Protein AF-A0A7J6WFU8-F1 (afdb_monomer)

Foldseek 3Di:
DVVVQVVDDDDPVRNVVVVVVVVVVVVVVVVVVVVVVVVVCVVVDQDDVNVVCVPVPPPPPDPDDPDPDDD

Organism: Thalictrum thalictroides (NCBI:txid46969)

Radius of gyration: 29.9 Å; Cα contacts (8 Å, |Δi|>4): 12; chains: 1; bounding box: 72×21×71 Å

Nearest PDB structures (foldseek):
  2h21-assembly1_A  TM=9.192E-01  e=1.913E-04  Pisum sativum

Mean predicted aligned error: 10.03 Å

Structure (mmCIF, N/CA/C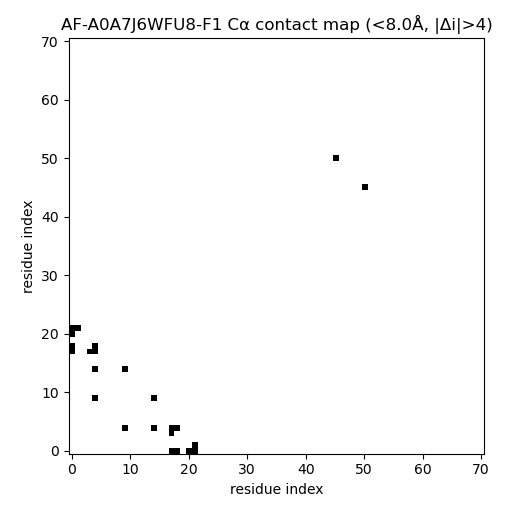/O backbone):
data_AF-A0A7J6WFU8-F1
#
_entry.id   AF-A0A7J6WFU8-F1
#
loop_
_atom_site.group_PDB
_atom_site.id
_atom_site.type_symbol
_atom_site.label_atom_id
_atom_site.label_alt_id
_atom_site.label_comp_id
_atom_site.label_asym_id
_atom_site.label_entity_id
_atom_site.label_seq_id
_atom_site.pdbx_PDB_ins_code
_atom_site.Cartn_x
_atom_site.Cartn_y
_atom_site.Cartn_z
_atom_site.occupancy
_atom_site.B_iso_or_equiv
_atom_site.auth_seq_id
_atom_site.auth_comp_id
_atom_site.auth_asym_id
_atom_site.auth_atom_id
_atom_site.pdbx_PDB_model_num
ATOM 1 N N . ASP A 1 1 ? -18.506 -3.378 13.265 1.00 83.50 1 ASP A N 1
ATOM 2 C CA . ASP A 1 1 ? -17.796 -2.922 14.477 1.00 83.50 1 ASP A CA 1
ATOM 3 C C . ASP A 1 1 ? -18.232 -1.533 14.910 1.00 83.50 1 ASP A C 1
ATOM 5 O O . ASP A 1 1 ? -18.554 -1.376 16.075 1.00 83.50 1 ASP A O 1
ATOM 9 N N . GLU A 1 2 ? -18.380 -0.576 13.992 1.00 85.06 2 GLU A N 1
ATOM 10 C CA . GLU A 1 2 ? -18.902 0.768 14.311 1.00 85.06 2 GLU A CA 1
ATOM 11 C C . GLU A 1 2 ? -20.283 0.740 14.981 1.00 85.06 2 GLU A C 1
ATOM 13 O O . GLU A 1 2 ? -20.434 1.284 16.067 1.00 85.06 2 GLU A O 1
ATOM 18 N N . LYS A 1 3 ? -21.238 -0.041 14.456 1.00 86.31 3 LYS A N 1
ATOM 19 C CA . LYS A 1 3 ? -22.555 -0.242 15.099 1.00 86.31 3 LYS A CA 1
ATOM 20 C C . LYS A 1 3 ? -22.489 -0.783 16.540 1.00 86.31 3 LYS A C 1
ATOM 22 O O . LYS A 1 3 ? -23.402 -0.546 17.321 1.00 86.31 3 LYS A O 1
ATOM 27 N N . LEU A 1 4 ? -21.436 -1.532 16.893 1.00 83.38 4 LEU A N 1
ATOM 28 C CA . LEU A 1 4 ? -21.234 -2.037 18.262 1.00 83.38 4 LEU A CA 1
ATOM 29 C C . LEU A 1 4 ? -20.652 -0.960 19.186 1.00 83.38 4 LEU A C 1
ATOM 31 O O . LEU A 1 4 ? -20.926 -0.986 20.379 1.00 83.38 4 LEU A O 1
ATOM 35 N N . LEU A 1 5 ? -19.868 -0.025 18.642 1.00 85.06 5 LEU A N 1
ATOM 36 C CA . LEU A 1 5 ? -19.361 1.138 19.374 1.00 85.06 5 LEU A CA 1
ATOM 37 C C . LEU A 1 5 ? -20.456 2.202 19.560 1.00 85.06 5 LEU A C 1
ATOM 39 O O . LEU A 1 5 ? -20.536 2.804 20.625 1.00 85.06 5 LEU A O 1
ATOM 43 N N . GLU A 1 6 ? -21.326 2.392 18.563 1.00 85.62 6 GLU A N 1
ATOM 44 C CA . GLU A 1 6 ? -22.463 3.326 18.609 1.00 85.62 6 GLU A CA 1
ATOM 45 C C . GLU A 1 6 ? -23.558 2.899 19.592 1.00 85.62 6 GLU A C 1
ATOM 47 O O . GLU A 1 6 ? -24.180 3.748 20.225 1.00 85.62 6 GLU A O 1
ATOM 52 N N . GLY A 1 7 ? -23.791 1.589 19.738 1.00 82.25 7 GLY A N 1
ATOM 53 C CA . GLY A 1 7 ? -24.829 1.053 20.624 1.00 82.25 7 GLY A CA 1
ATOM 54 C C . GLY A 1 7 ? -24.600 1.332 22.114 1.00 82.25 7 GLY A C 1
ATOM 55 O O . GLY A 1 7 ? -25.550 1.249 22.890 1.00 82.25 7 GLY A O 1
ATOM 56 N N . GLY A 1 8 ? -23.369 1.688 22.509 1.00 73.31 8 GLY A N 1
ATOM 57 C CA . GLY A 1 8 ? -22.977 1.894 23.903 1.00 73.31 8 GLY A CA 1
ATOM 58 C C . GLY A 1 8 ? -23.119 0.630 24.762 1.00 73.31 8 GLY A C 1
ATOM 59 O O . GLY A 1 8 ? -23.711 -0.362 24.349 1.00 73.31 8 GLY A O 1
ATOM 60 N N . ASN A 1 9 ? -22.595 0.664 25.992 1.00 81.88 9 ASN A N 1
ATOM 61 C CA . ASN A 1 9 ? -22.717 -0.422 26.984 1.00 81.88 9 ASN A CA 1
ATOM 62 C C . ASN A 1 9 ? -21.759 -1.626 26.799 1.00 81.88 9 ASN A C 1
ATOM 64 O O . ASN A 1 9 ? -22.134 -2.781 27.009 1.00 81.88 9 ASN A O 1
ATOM 68 N N . LEU A 1 10 ? -20.501 -1.362 26.428 1.00 87.38 10 LEU A N 1
ATOM 69 C CA . LEU A 1 10 ? -19.436 -2.371 26.396 1.00 87.38 10 LEU A CA 1
ATOM 70 C C . LEU A 1 10 ? -18.607 -2.323 27.684 1.00 87.38 10 LEU A C 1
ATOM 72 O O . LEU A 1 10 ? -18.330 -1.251 28.216 1.00 87.38 10 LEU A O 1
ATOM 76 N N . ASP A 1 11 ? -18.168 -3.490 28.158 1.00 93.19 11 ASP A N 1
ATOM 77 C CA . ASP A 1 11 ? -17.113 -3.565 29.172 1.00 93.19 11 ASP A CA 1
ATOM 78 C C . ASP A 1 11 ? -15.840 -2.857 28.657 1.00 93.19 11 ASP A C 1
ATOM 80 O O . ASP A 1 11 ? -15.531 -2.985 27.467 1.00 93.19 11 ASP A O 1
ATOM 84 N N . PRO A 1 12 ? -15.060 -2.157 29.503 1.00 92.19 12 PRO A N 1
ATOM 85 C CA . PRO A 1 12 ? -13.887 -1.407 29.054 1.00 92.19 12 PRO A CA 1
ATOM 86 C C . PRO A 1 12 ? -12.882 -2.231 28.236 1.00 92.19 12 PRO A C 1
ATOM 88 O O . PRO A 1 12 ? -12.308 -1.730 27.269 1.00 92.19 12 PRO A O 1
ATOM 91 N N . ARG A 1 13 ? -12.668 -3.513 28.570 1.00 94.31 13 ARG A N 1
ATOM 92 C CA . ARG A 1 13 ? -11.759 -4.377 27.794 1.00 94.31 13 ARG A CA 1
ATOM 93 C C . ARG A 1 13 ? -12.364 -4.770 26.454 1.00 94.31 13 ARG A C 1
ATOM 95 O O . ARG A 1 13 ? -11.646 -4.873 25.458 1.00 94.31 13 ARG A O 1
ATOM 102 N N . LEU A 1 14 ? -13.678 -4.981 26.429 1.00 92.44 14 LEU A N 1
ATOM 103 C CA . LEU A 1 14 ? -14.409 -5.284 25.208 1.00 92.44 14 LEU A CA 1
ATOM 104 C C . LEU A 1 14 ? -14.422 -4.076 24.267 1.00 92.44 14 LEU A C 1
ATOM 106 O O . LEU A 1 14 ? -14.206 -4.245 23.071 1.00 92.44 14 LEU A O 1
ATOM 110 N N . GLU A 1 15 ? -14.593 -2.864 24.790 1.00 92.94 15 GLU A N 1
ATOM 111 C CA . GLU A 1 15 ? -14.518 -1.634 24.002 1.00 92.94 15 GLU A CA 1
ATOM 112 C C . GLU A 1 15 ? -13.147 -1.480 23.329 1.00 92.94 15 GLU A C 1
ATOM 114 O O . GLU A 1 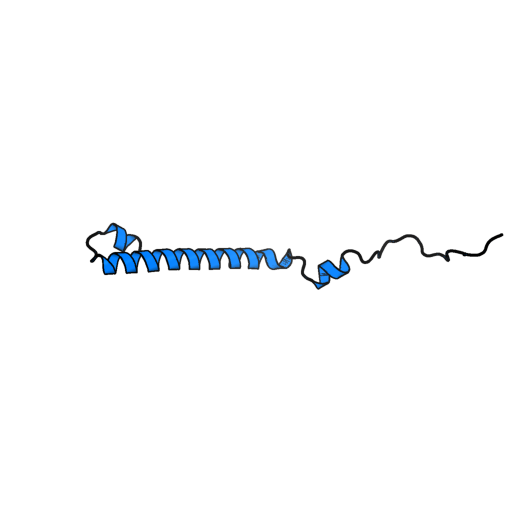15 ? -13.077 -1.230 22.123 1.00 92.94 15 GLU A O 1
ATOM 119 N N . VAL A 1 16 ? -12.056 -1.708 24.071 1.00 93.31 16 VAL A N 1
ATOM 120 C CA . VAL A 1 16 ? -10.695 -1.695 23.513 1.00 93.31 16 VAL A CA 1
ATOM 121 C C . VAL 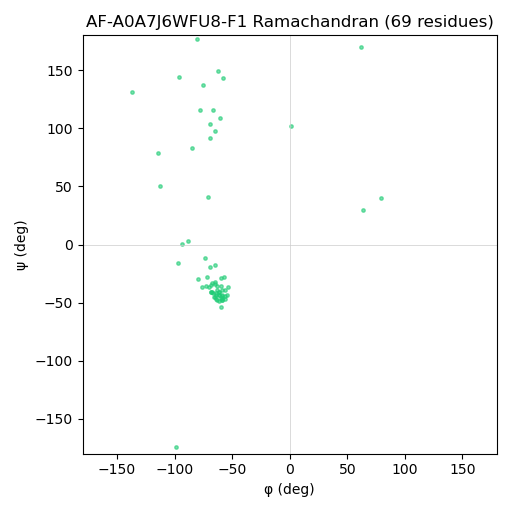A 1 16 ? -10.559 -2.727 22.393 1.00 93.31 16 VAL A C 1
ATOM 123 O O . VAL A 1 16 ? -10.106 -2.382 21.304 1.00 93.31 16 VAL A O 1
ATOM 126 N N . ALA A 1 17 ? -11.005 -3.967 22.607 1.00 94.50 17 ALA A N 1
ATOM 127 C CA . ALA A 1 17 ? -10.929 -5.015 21.589 1.00 94.50 17 ALA A CA 1
ATOM 128 C C . ALA A 1 17 ? -11.734 -4.671 20.320 1.00 94.50 17 ALA A C 1
ATOM 130 O O . ALA A 1 17 ? -11.274 -4.911 19.202 1.00 94.50 17 ALA A O 1
ATOM 131 N N . VAL A 1 18 ? -12.928 -4.089 20.478 1.00 93.88 18 VAL A N 1
ATOM 132 C CA . VAL A 1 18 ? -13.781 -3.676 19.353 1.00 93.88 18 VAL A CA 1
ATOM 133 C C . VAL A 1 18 ? -13.158 -2.502 18.593 1.00 93.88 18 VAL A C 1
ATOM 135 O O . VAL A 1 18 ? -13.172 -2.513 17.362 1.00 93.88 18 VAL A O 1
ATOM 138 N N . ARG A 1 19 ? -12.567 -1.521 19.286 1.00 93.75 19 ARG A N 1
ATOM 139 C CA . ARG A 1 19 ? -11.864 -0.400 18.640 1.00 93.75 19 ARG A CA 1
ATOM 140 C C . ARG A 1 19 ? -10.626 -0.859 17.880 1.00 93.75 19 ARG A C 1
ATOM 142 O O . ARG A 1 19 ? -10.445 -0.446 16.738 1.00 93.75 19 ARG A O 1
ATOM 149 N N . VAL A 1 20 ? -9.810 -1.727 18.480 1.00 95.94 20 VAL A N 1
ATOM 150 C CA . VAL A 1 20 ? -8.599 -2.264 17.841 1.00 95.94 20 VAL A CA 1
ATOM 151 C C . VAL A 1 20 ? -8.964 -2.999 16.557 1.00 95.94 20 VAL A C 1
ATOM 153 O O . VAL A 1 20 ? -8.496 -2.613 15.489 1.00 95.94 20 VAL A O 1
ATOM 156 N N . ARG A 1 21 ? -9.889 -3.968 16.6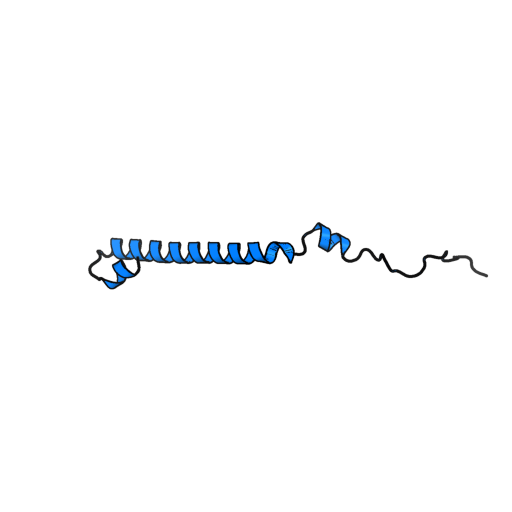14 1.00 95.25 21 ARG A N 1
ATOM 157 C CA . ARG A 1 21 ? -10.267 -4.725 15.410 1.00 95.25 21 ARG A CA 1
ATOM 158 C C . ARG A 1 21 ? -10.937 -3.857 14.339 1.00 95.25 21 ARG A C 1
ATOM 160 O O . ARG A 1 21 ? -10.792 -4.145 13.157 1.00 95.25 21 ARG A O 1
ATOM 167 N N . ALA A 1 22 ? -11.681 -2.818 14.730 1.00 95.69 22 ALA A N 1
ATOM 168 C CA . ALA A 1 22 ? -12.280 -1.880 13.780 1.00 95.69 22 ALA A CA 1
ATOM 169 C C . ALA A 1 22 ? -11.201 -1.082 13.035 1.00 95.69 22 ALA A C 1
ATOM 171 O O . ALA A 1 22 ? -11.255 -0.960 11.813 1.00 95.69 22 ALA A O 1
ATOM 172 N N . GLY A 1 23 ? -10.205 -0.582 13.773 1.00 95.75 23 GLY A N 1
ATOM 173 C CA . GLY A 1 23 ? -9.062 0.123 13.203 1.00 95.75 23 GLY A CA 1
ATOM 174 C C . GLY A 1 23 ? -8.233 -0.770 12.284 1.00 95.75 23 GLY A C 1
ATOM 175 O O . GLY A 1 23 ? -7.960 -0.387 11.151 1.00 95.75 23 GLY A O 1
ATOM 176 N N . GLU A 1 24 ? -7.894 -1.980 12.730 1.00 96.88 24 GLU A N 1
ATOM 177 C CA . GLU A 1 24 ? -7.122 -2.942 11.935 1.00 96.88 24 GLU A CA 1
ATOM 178 C C . GLU A 1 24 ? -7.822 -3.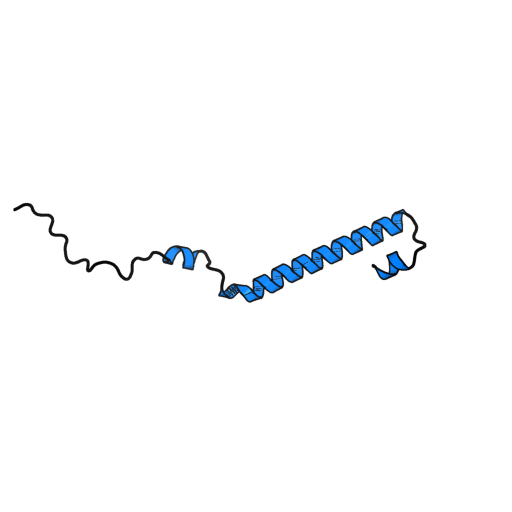297 10.622 1.00 96.88 24 GLU A C 1
ATOM 180 O O . GLU A 1 24 ? -7.194 -3.239 9.567 1.00 96.88 24 GLU A O 1
ATOM 185 N N . LYS A 1 25 ? -9.130 -3.590 10.653 1.00 96.94 25 LYS A N 1
ATOM 186 C CA . LYS A 1 25 ? -9.903 -3.867 9.431 1.00 96.94 25 LYS A CA 1
ATOM 187 C C . LYS A 1 25 ? -9.870 -2.700 8.456 1.00 96.94 25 LYS A C 1
ATOM 189 O O . LYS A 1 25 ? -9.641 -2.916 7.274 1.00 96.94 25 LYS A O 1
ATOM 194 N N . LYS A 1 26 ? -10.027 -1.473 8.955 1.00 96.81 26 LYS A N 1
ATOM 195 C CA . LYS A 1 26 ? -9.979 -0.270 8.119 1.00 96.81 26 LYS A CA 1
ATOM 196 C C . LYS A 1 26 ? -8.623 -0.103 7.431 1.00 96.81 26 LYS A C 1
ATOM 198 O O . LYS A 1 26 ? -8.572 0.254 6.259 1.00 96.81 26 LYS A O 1
ATOM 203 N N . ILE A 1 27 ? -7.529 -0.382 8.140 1.00 97.81 27 ILE A N 1
ATOM 204 C CA . ILE A 1 27 ? -6.183 -0.344 7.556 1.00 97.81 27 ILE A CA 1
ATOM 205 C C . ILE A 1 27 ? -5.988 -1.476 6.543 1.00 97.81 27 ILE A C 1
ATOM 207 O O . ILE A 1 27 ? -5.429 -1.234 5.479 1.00 97.81 27 ILE A O 1
ATOM 211 N N . LEU A 1 28 ? -6.469 -2.689 6.824 1.00 98.19 28 LEU A N 1
ATOM 212 C CA . LEU A 1 28 ? -6.395 -3.804 5.875 1.00 98.19 28 LEU A CA 1
ATOM 213 C C . LEU A 1 28 ? -7.167 -3.512 4.582 1.00 98.19 28 LEU A C 1
ATOM 215 O O . LEU A 1 28 ? -6.639 -3.749 3.500 1.00 98.19 28 LEU A O 1
ATOM 219 N N . GLU A 1 29 ? -8.371 -2.948 4.684 1.00 97.62 29 GLU A N 1
ATOM 220 C CA . GLU A 1 29 ? -9.163 -2.515 3.525 1.00 97.62 29 GLU A CA 1
ATOM 221 C C . GLU A 1 29 ? -8.457 -1.403 2.73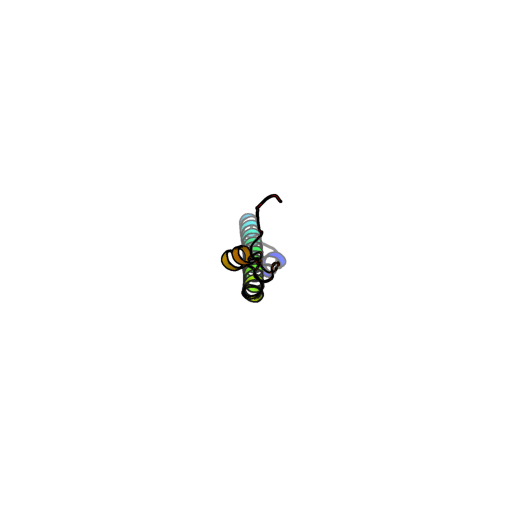9 1.00 97.62 29 GLU A C 1
ATOM 223 O O . GLU A 1 29 ? -8.453 -1.416 1.510 1.00 97.62 29 GLU A O 1
ATOM 228 N N . GLN A 1 30 ? -7.806 -0.463 3.430 1.00 97.88 30 GLN A N 1
ATOM 229 C CA . GLN A 1 30 ? -7.010 0.575 2.779 1.00 97.88 30 GLN A CA 1
ATOM 230 C C . GLN A 1 30 ? -5.804 -0.011 2.029 1.00 97.88 30 GLN A C 1
ATOM 232 O O . GLN A 1 30 ? -5.522 0.412 0.910 1.00 97.88 30 GLN A O 1
ATOM 237 N N . ILE A 1 31 ? -5.092 -0.968 2.630 1.00 97.81 31 ILE A N 1
ATOM 238 C CA . ILE A 1 31 ? -3.963 -1.653 1.990 1.00 97.81 31 ILE A CA 1
ATOM 239 C C . ILE A 1 31 ? -4.447 -2.390 0.739 1.00 97.81 31 ILE A C 1
ATOM 241 O O . ILE A 1 31 ? -3.863 -2.209 -0.325 1.00 97.81 31 ILE A O 1
ATOM 245 N N . ASP A 1 32 ? -5.528 -3.162 0.848 1.00 97.88 32 ASP A N 1
ATOM 246 C CA . ASP A 1 32 ? -6.131 -3.867 -0.288 1.00 97.88 32 ASP A CA 1
ATOM 247 C C . ASP A 1 32 ? -6.511 -2.900 -1.422 1.00 97.88 32 ASP A C 1
ATOM 249 O O . ASP A 1 32 ? -6.171 -3.143 -2.577 1.00 97.88 32 ASP A O 1
ATOM 253 N N . GLY A 1 33 ? -7.122 -1.756 -1.093 1.00 97.50 33 GLY A N 1
ATOM 254 C CA . GLY A 1 33 ? -7.428 -0.705 -2.066 1.00 97.50 33 GLY A CA 1
ATOM 255 C C . GLY A 1 33 ? -6.187 -0.166 -2.782 1.00 97.50 33 GLY A C 1
ATOM 256 O O . GLY A 1 33 ? -6.163 -0.116 -4.008 1.00 97.50 33 GLY A O 1
ATOM 257 N N . ILE A 1 34 ? -5.121 0.153 -2.039 1.00 96.88 34 ILE A N 1
ATOM 258 C CA . ILE A 1 34 ? -3.855 0.633 -2.620 1.00 96.88 34 ILE A CA 1
ATOM 259 C C . ILE A 1 34 ? -3.273 -0.394 -3.596 1.00 96.88 34 ILE A C 1
ATOM 261 O O . ILE A 1 34 ? -2.800 -0.021 -4.668 1.00 96.88 34 ILE A O 1
ATOM 265 N N . PHE A 1 35 ? -3.275 -1.679 -3.236 1.00 95.81 35 PHE A N 1
ATOM 266 C CA . PHE A 1 35 ? -2.737 -2.716 -4.114 1.00 95.81 35 PHE A CA 1
ATOM 267 C C . PHE A 1 35 ? -3.613 -2.947 -5.346 1.00 95.81 35 PHE A C 1
ATOM 269 O O . PHE A 1 35 ? -3.059 -3.104 -6.428 1.00 95.81 35 PHE A O 1
ATOM 276 N N . LYS A 1 36 ? -4.943 -2.869 -5.230 1.00 96.38 36 LYS A N 1
ATOM 277 C CA . LYS A 1 36 ? -5.848 -2.923 -6.390 1.00 96.38 36 LYS A CA 1
ATOM 278 C C . LYS A 1 36 ? -5.615 -1.775 -7.365 1.00 96.38 36 LYS A C 1
ATOM 280 O O . LYS A 1 36 ? -5.549 -2.004 -8.567 1.00 96.38 36 LYS A O 1
ATOM 285 N N . ASP A 1 37 ? -5.436 -0.558 -6.859 1.00 95.00 37 ASP A N 1
ATOM 286 C CA . ASP A 1 37 ? -5.124 0.594 -7.710 1.00 95.00 37 ASP A CA 1
ATOM 287 C C . ASP A 1 37 ? -3.765 0.403 -8.405 1.00 95.00 37 ASP A C 1
ATOM 289 O O . ASP A 1 37 ? -3.633 0.627 -9.607 1.00 95.00 37 ASP A O 1
ATOM 293 N N . ARG A 1 38 ? -2.762 -0.111 -7.680 1.00 91.81 38 ARG A N 1
ATOM 294 C CA . ARG A 1 38 ? -1.452 -0.462 -8.253 1.00 91.81 38 ARG A CA 1
ATOM 295 C C . ARG A 1 38 ? -1.529 -1.563 -9.305 1.00 91.81 38 ARG A C 1
ATOM 297 O O . ARG A 1 38 ? -0.765 -1.511 -10.263 1.00 91.81 38 ARG A O 1
ATOM 304 N N . GLU A 1 39 ? -2.419 -2.537 -9.137 1.00 92.25 39 GLU A N 1
ATOM 305 C CA . GLU A 1 39 ? -2.655 -3.597 -10.120 1.00 92.25 39 GLU A CA 1
ATOM 306 C C . GLU A 1 39 ? -3.226 -3.054 -11.433 1.00 92.25 39 GLU A C 1
ATOM 308 O O . GLU A 1 39 ? -2.873 -3.551 -12.499 1.00 92.25 39 GLU A O 1
ATOM 313 N N . LEU A 1 40 ? -4.051 -2.005 -11.385 1.00 91.12 40 LEU A N 1
ATOM 314 C CA . LEU A 1 40 ? -4.551 -1.330 -12.588 1.00 91.12 40 LEU A CA 1
ATOM 315 C C . LEU A 1 40 ? -3.463 -0.508 -13.298 1.00 91.12 40 LEU A C 1
ATOM 317 O O . LEU A 1 40 ? -3.521 -0.320 -14.510 1.00 91.12 40 LEU A O 1
ATOM 321 N N . GLU A 1 41 ? -2.469 -0.027 -12.553 1.00 90.44 41 GLU A N 1
ATOM 322 C CA . GLU A 1 41 ? -1.335 0.748 -13.072 1.00 90.44 41 GLU A CA 1
ATOM 323 C C . GLU A 1 41 ? -0.151 -0.125 -13.530 1.00 90.44 41 GLU A C 1
ATOM 325 O O . GLU A 1 41 ? 0.878 0.424 -13.932 1.00 90.44 41 GLU A O 1
ATOM 330 N N . LEU A 1 42 ? -0.256 -1.462 -13.477 1.00 86.81 42 LEU A N 1
ATOM 331 C CA . LEU A 1 42 ? 0.874 -2.366 -13.740 1.00 86.81 42 LEU A CA 1
ATOM 332 C C . LEU A 1 42 ? 1.520 -2.130 -15.113 1.00 86.81 42 LEU A C 1
ATOM 334 O O . LEU A 1 42 ? 2.743 -2.147 -15.229 1.00 86.81 42 LEU A O 1
ATOM 338 N N . ASP A 1 43 ? 0.698 -1.854 -16.126 1.00 85.19 43 ASP A N 1
ATOM 339 C CA . ASP A 1 43 ? 1.138 -1.642 -17.510 1.00 85.19 43 ASP A CA 1
ATOM 340 C C . ASP A 1 43 ? 1.847 -0.290 -17.726 1.00 85.19 43 ASP A C 1
ATOM 342 O O . ASP A 1 43 ? 2.441 -0.058 -18.776 1.00 85.19 43 ASP A O 1
ATOM 346 N N . VAL A 1 44 ? 1.782 0.620 -16.748 1.00 86.38 44 VAL A N 1
ATOM 347 C CA . VAL A 1 44 ? 2.401 1.958 -16.807 1.00 86.38 44 VAL A CA 1
ATOM 348 C C . VAL A 1 44 ? 3.759 1.981 -16.094 1.00 86.38 44 VAL A C 1
ATOM 350 O O . VAL A 1 44 ? 4.548 2.914 -16.263 1.00 86.38 44 VAL A O 1
ATOM 353 N N . LEU A 1 45 ? 4.055 0.975 -15.270 1.00 87.56 45 LEU A N 1
ATOM 354 C CA . LEU A 1 45 ? 5.264 0.957 -14.458 1.00 87.56 45 LEU A CA 1
ATOM 355 C C . LEU A 1 45 ? 6.488 0.562 -15.289 1.00 87.56 45 LEU A C 1
ATOM 357 O O . LEU A 1 45 ? 6.638 -0.581 -15.702 1.00 87.56 45 LEU A O 1
ATOM 361 N N . GLU A 1 46 ? 7.435 1.492 -15.429 1.00 89.25 46 GLU A N 1
ATOM 362 C CA . GLU A 1 46 ? 8.732 1.188 -16.034 1.00 89.25 46 GLU A CA 1
ATOM 363 C C . GLU A 1 46 ? 9.552 0.272 -15.115 1.00 89.25 46 GLU A C 1
ATOM 365 O O . GLU A 1 46 ? 10.153 0.707 -14.118 1.00 89.25 46 GLU A O 1
ATOM 370 N N . TYR A 1 47 ? 9.616 -1.010 -15.460 1.00 89.81 47 TYR A N 1
ATOM 371 C CA . TYR A 1 47 ? 10.416 -1.992 -14.735 1.00 89.81 47 TYR A CA 1
ATOM 372 C C . TYR A 1 47 ? 11.893 -1.943 -15.136 1.00 89.81 47 TYR A C 1
ATOM 374 O O . TYR A 1 47 ? 12.338 -1.177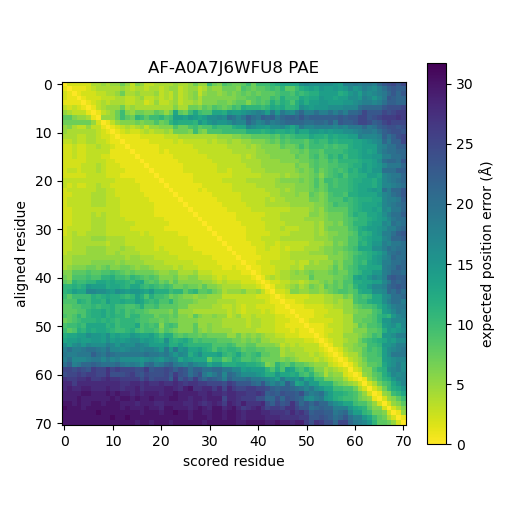 -15.988 1.00 89.81 47 TYR A O 1
ATOM 382 N N . TYR A 1 48 ? 12.706 -2.768 -14.478 1.00 92.56 48 TYR A N 1
ATOM 383 C CA . TYR A 1 48 ? 14.159 -2.730 -14.624 1.00 92.56 48 TYR A CA 1
ATOM 384 C C . TYR A 1 48 ? 14.647 -2.854 -16.078 1.00 92.56 48 TYR A C 1
ATOM 386 O O . TYR A 1 48 ? 15.546 -2.115 -16.474 1.00 92.56 48 TYR A O 1
ATOM 394 N N . GLN A 1 49 ? 14.068 -3.764 -16.870 1.00 88.19 49 GLN A N 1
ATOM 395 C CA . GLN A 1 49 ? 14.510 -3.976 -18.255 1.00 88.19 49 GLN A CA 1
ATOM 396 C C . GLN A 1 49 ? 14.210 -2.764 -19.139 1.00 88.19 49 GLN A C 1
ATOM 398 O O . GLN A 1 49 ? 15.077 -2.344 -19.898 1.00 88.19 49 GLN A O 1
ATOM 403 N N . GLU A 1 50 ? 13.034 -2.155 -18.984 1.00 87.38 50 GLU A N 1
ATOM 404 C CA . GLU A 1 50 ? 12.671 -0.936 -19.712 1.00 87.38 50 GLU A CA 1
ATOM 405 C C . GLU A 1 50 ? 13.583 0.231 -19.329 1.00 87.38 50 GLU A C 1
ATOM 407 O O . GLU A 1 50 ? 14.175 0.864 -20.201 1.00 87.38 50 GLU A O 1
ATOM 412 N N . ARG A 1 51 ? 13.816 0.450 -18.025 1.00 90.88 51 ARG A N 1
ATOM 413 C CA . ARG A 1 51 ? 14.732 1.502 -17.552 1.00 90.88 51 ARG A CA 1
ATOM 414 C C . ARG A 1 51 ? 16.161 1.320 -18.059 1.00 90.88 51 ARG A C 1
ATOM 416 O O . ARG A 1 51 ? 16.834 2.306 -18.335 1.00 90.88 51 ARG A O 1
ATOM 423 N N . ARG A 1 52 ? 16.636 0.078 -18.191 1.00 91.12 52 ARG A N 1
ATOM 424 C CA . ARG A 1 52 ? 17.981 -0.225 -18.707 1.00 91.12 52 ARG A CA 1
ATOM 425 C C . ARG A 1 52 ? 18.132 0.124 -20.189 1.00 91.12 52 ARG A C 1
ATOM 427 O O . ARG A 1 52 ? 19.226 0.479 -20.612 1.00 91.12 52 ARG A O 1
ATOM 434 N N . LEU A 1 53 ? 17.062 -0.014 -20.966 1.00 88.06 53 LEU A N 1
ATOM 435 C CA . LEU A 1 53 ? 17.061 0.210 -22.412 1.00 88.06 53 LEU A CA 1
ATOM 436 C C . LEU A 1 53 ? 16.640 1.636 -22.800 1.00 88.06 53 LEU A C 1
ATOM 438 O O . LEU A 1 53 ? 16.609 1.960 -23.985 1.00 88.06 53 LEU A O 1
ATOM 442 N N . LYS A 1 54 ? 16.337 2.492 -21.819 1.00 86.62 54 LYS A N 1
ATOM 443 C CA . LYS A 1 54 ? 15.843 3.856 -22.041 1.00 86.62 54 LYS A CA 1
ATOM 444 C C . LYS A 1 54 ? 16.814 4.713 -22.860 1.00 86.62 54 LYS A C 1
ATOM 446 O O . LYS A 1 54 ? 16.391 5.403 -23.780 1.00 86.62 54 LYS A O 1
ATOM 451 N N . ASP A 1 55 ? 18.112 4.565 -22.600 1.00 83.69 55 ASP A N 1
ATOM 452 C CA . ASP A 1 55 ? 19.178 5.348 -23.234 1.00 83.69 55 ASP A CA 1
ATOM 453 C C . ASP A 1 55 ? 20.061 4.479 -24.149 1.00 83.69 55 ASP A C 1
ATOM 455 O O . ASP A 1 55 ? 21.286 4.467 -24.045 1.00 83.69 55 ASP A O 1
ATOM 459 N N . LEU A 1 56 ? 19.443 3.711 -25.053 1.00 83.94 56 LEU A N 1
ATOM 460 C CA . LEU A 1 56 ? 20.167 2.852 -26.004 1.00 83.94 56 LEU A CA 1
ATOM 461 C C . LEU A 1 56 ? 20.949 3.621 -27.084 1.00 83.94 56 LEU A C 1
ATOM 463 O O . LEU A 1 56 ? 21.819 3.036 -27.722 1.00 83.94 56 LEU A O 1
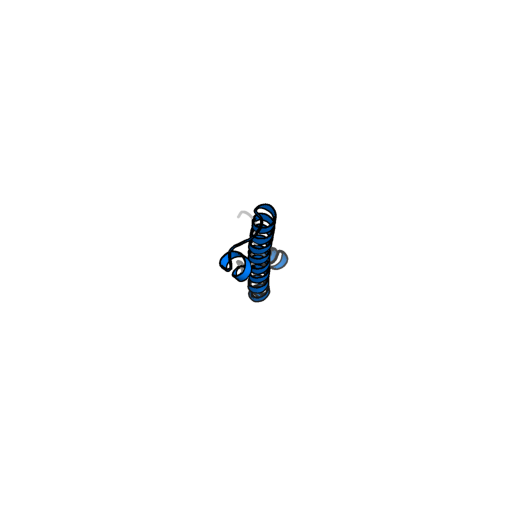ATOM 467 N N . GLY A 1 57 ? 20.618 4.892 -27.340 1.00 83.81 57 GLY A N 1
ATOM 468 C CA . GLY A 1 57 ? 21.276 5.681 -28.390 1.00 83.81 57 GLY A CA 1
ATOM 469 C C . GLY A 1 57 ? 21.054 5.142 -29.812 1.00 83.81 57 GLY A C 1
ATOM 470 O O . GLY A 1 57 ? 21.920 5.307 -30.664 1.00 83.81 57 GLY A O 1
ATOM 471 N N . LEU A 1 58 ? 19.908 4.492 -30.076 1.00 77.19 58 LEU A N 1
ATOM 472 C CA . LEU A 1 58 ? 19.597 3.857 -31.372 1.00 77.19 58 LEU A CA 1
ATOM 473 C C . LEU A 1 58 ? 19.596 4.837 -32.557 1.00 77.19 58 LEU A C 1
ATOM 475 O O . LEU A 1 58 ? 19.871 4.436 -33.683 1.00 77.19 58 LEU A O 1
ATOM 479 N N . VAL A 1 59 ? 19.282 6.110 -32.305 1.00 78.06 59 VAL A N 1
ATOM 480 C CA . VAL A 1 59 ? 19.352 7.197 -33.290 1.00 78.06 59 VAL A CA 1
ATOM 481 C C . VAL A 1 59 ? 20.429 8.172 -32.824 1.00 78.06 59 VAL A C 1
ATOM 483 O O . VAL A 1 59 ? 20.142 9.179 -32.181 1.00 78.06 59 VAL A O 1
ATOM 486 N N . GLY A 1 60 ? 21.681 7.800 -33.074 1.00 74.44 60 GLY A N 1
ATOM 487 C CA . GLY A 1 60 ? 22.855 8.648 -32.875 1.00 74.44 60 GLY A CA 1
ATOM 488 C C . GLY A 1 60 ? 23.325 9.287 -34.182 1.00 74.44 60 GLY A C 1
ATOM 489 O O . GLY A 1 60 ? 22.686 9.151 -35.226 1.00 74.44 60 GLY A O 1
ATOM 490 N N . GLU A 1 61 ? 24.462 9.978 -34.135 1.00 77.94 61 GLU A N 1
ATOM 491 C CA . GLU A 1 61 ? 25.127 10.447 -35.352 1.00 77.94 61 GLU A CA 1
ATOM 492 C C . GLU A 1 61 ? 25.545 9.261 -36.235 1.00 77.94 61 GLU A C 1
ATOM 494 O O . GLU A 1 61 ? 25.829 8.166 -35.740 1.00 77.94 61 GLU A O 1
ATOM 499 N N . GLN A 1 62 ? 25.570 9.471 -37.555 1.00 70.56 62 GLN A N 1
ATOM 500 C CA . GLN A 1 62 ? 26.049 8.468 -38.501 1.00 70.56 62 GLN A CA 1
ATOM 501 C C . GLN A 1 62 ? 27.512 8.163 -38.170 1.00 70.56 62 GLN A C 1
ATOM 503 O O . GLN A 1 62 ? 28.383 9.006 -38.362 1.00 70.56 62 GLN A O 1
ATOM 508 N N . GLY A 1 63 ? 27.765 6.967 -37.630 1.00 66.62 63 GLY A N 1
ATOM 509 C CA . GLY A 1 63 ? 29.086 6.486 -37.218 1.00 66.62 63 GLY A CA 1
ATOM 510 C C . GLY A 1 63 ? 30.018 6.182 -38.392 1.00 66.62 63 GLY A C 1
ATOM 511 O O . GLY A 1 63 ? 30.711 5.165 -38.375 1.00 66.62 63 GLY A O 1
ATOM 512 N N . ASP A 1 64 ? 30.020 7.028 -39.419 1.00 64.81 64 ASP A N 1
ATOM 513 C CA . ASP A 1 64 ? 31.024 6.983 -40.468 1.00 64.81 64 ASP A CA 1
ATOM 514 C C . ASP A 1 64 ? 32.371 7.371 -39.845 1.00 64.81 64 ASP A C 1
ATOM 516 O O . ASP A 1 64 ? 32.546 8.466 -39.316 1.00 64.81 64 ASP A O 1
ATOM 520 N N . ILE A 1 65 ? 33.280 6.393 -39.856 1.00 63.06 65 ILE A N 1
ATOM 521 C CA . ILE A 1 65 ? 34.715 6.423 -39.542 1.00 63.06 65 ILE A CA 1
ATOM 522 C C . ILE A 1 65 ? 35.225 7.812 -39.119 1.00 63.06 65 ILE A C 1
ATOM 524 O O . ILE A 1 65 ? 35.521 8.665 -39.957 1.00 63.06 65 ILE A O 1
ATOM 528 N N . ILE A 1 66 ? 35.422 8.007 -37.811 1.00 62.28 66 ILE A N 1
ATOM 529 C CA . ILE A 1 66 ? 36.184 9.146 -37.292 1.00 62.28 66 ILE A CA 1
ATOM 530 C C . ILE A 1 66 ? 37.649 8.906 -37.689 1.00 62.28 66 ILE A C 1
ATOM 532 O O . ILE A 1 66 ? 38.379 8.193 -37.001 1.00 62.28 66 ILE A O 1
ATOM 536 N N . PHE A 1 67 ? 38.062 9.426 -38.846 1.00 59.50 67 PHE A N 1
ATOM 537 C CA . PHE A 1 67 ? 39.438 9.328 -39.335 1.00 59.50 67 PHE A CA 1
ATOM 538 C C . PHE A 1 67 ? 40.363 10.099 -38.380 1.00 59.50 67 PHE A C 1
ATOM 540 O O . PHE A 1 67 ? 40.478 11.322 -38.444 1.00 59.50 67 PHE A O 1
ATOM 547 N N . TRP A 1 68 ? 41.010 9.381 -37.463 1.00 64.38 68 TRP A N 1
ATOM 548 C CA . TRP A 1 68 ? 42.131 9.894 -36.684 1.00 64.38 68 TRP A CA 1
ATOM 549 C C . TRP A 1 68 ? 43.407 9.702 -37.509 1.00 64.38 68 TRP A C 1
ATOM 551 O O . TRP A 1 68 ? 44.109 8.717 -37.344 1.00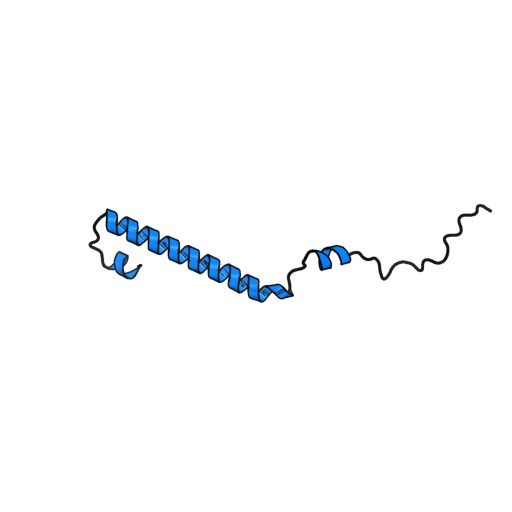 64.38 68 TRP A O 1
ATOM 561 N N . GLU A 1 69 ? 43.706 10.613 -38.431 1.00 54.84 69 GLU A N 1
ATOM 562 C CA . GLU A 1 69 ? 45.073 10.790 -38.940 1.00 54.84 69 GLU A CA 1
ATOM 563 C C . GLU A 1 69 ? 45.367 12.296 -39.045 1.00 54.84 69 GLU A C 1
ATOM 565 O O . GLU A 1 69 ? 44.536 13.041 -39.576 1.00 54.84 69 GLU A O 1
ATOM 570 N N . PRO A 1 70 ? 46.508 12.792 -38.524 1.00 62.44 70 PRO A N 1
ATOM 571 C CA . PRO A 1 70 ? 46.912 14.174 -38.735 1.00 62.44 70 PRO A CA 1
ATOM 572 C C . PRO A 1 70 ? 47.449 14.354 -40.163 1.00 62.44 70 PRO A C 1
ATOM 574 O O . PRO A 1 70 ? 48.201 13.511 -40.651 1.00 62.44 70 PRO A O 1
ATOM 577 N N . LYS A 1 71 ? 47.054 15.459 -40.811 1.00 50.16 71 LYS A N 1
ATOM 578 C CA . LYS A 1 71 ? 47.637 15.940 -42.077 1.00 50.16 71 LYS A CA 1
ATOM 579 C C . LYS A 1 71 ? 49.117 16.280 -41.940 1.00 50.16 71 LYS A C 1
ATOM 581 O O . LYS A 1 71 ? 49.489 16.827 -40.877 1.00 50.16 71 LYS A O 1
#

pLDDT: mean 86.05, std 11.6, range [50.16, 98.19]

Secondary structure (DSSP, 8-state):
-HHHHHT----HHHHHHHHHHHHHHHHHHHHHHHHHHHHHTGGG---HHHHHHTT--SS-S----------

Sequence (71 aa):
DEKLLEGGNLDPRLEVAVRVRAGEKKILEQIDGIFKDRELELDVLEYYQERRLKDLGLVGEQGDIIFWEPK

InterPro domains:
  IPR015353 Rubisco LSMT, substrate-binding domain [PF09273] (1-28)
  IPR036464 Rubisco LSMT, substrate-binding domain superfamily [G3DSA:3.90.1420.10] (1-52)
  IPR036464 Rubisco LSMT, substrate-binding domain superfamily [SSF81822] (1-68)

Solvent-accessible surface area (backbone atoms only — not comparable to full-atom values): 4590 Å² total; per-residue (Å²): 95,68,71,64,64,72,65,55,92,64,57,74,70,54,45,51,53,47,52,50,55,43,51,51,49,53,52,52,54,50,52,51,49,54,52,54,56,48,60,74,44,53,92,73,58,80,46,73,71,56,61,70,54,68,78,67,63,89,84,62,78,82,83,70,76,85,79,87,71,87,131